Protein AF-A0A4Y8C787-F1 (afdb_monomer_lite)

Radius of gyration: 22.31 Å; chains: 1; bounding box: 63×36×47 Å

Foldseek 3Di:
DDDDPPDDDDDDDPQKAAPDDPPDDDDPPDDGIDRDDDPPPPDPPVVCVVVVVCVVVVDDDPDDDDDDPDDDDDDDDDDPPPDDD

Structure (mmCIF, N/CA/C/O backbone):
data_AF-A0A4Y8C787-F1
#
_entry.id   AF-A0A4Y8C787-F1
#
loop_
_atom_site.group_PDB
_atom_site.id
_atom_site.type_symbol
_atom_site.label_atom_id
_atom_site.label_alt_id
_atom_site.label_comp_id
_atom_site.label_asym_id
_atom_site.label_entity_id
_atom_site.label_seq_id
_atom_site.pdbx_PDB_ins_code
_atom_site.Cartn_x
_atom_site.Cartn_y
_atom_site.Cartn_z
_atom_site.occupancy
_atom_site.B_iso_or_equiv
_atom_site.auth_seq_id
_atom_site.auth_comp_id
_atom_site.auth_asym_id
_atom_site.auth_atom_id
_atom_site.pdbx_PDB_model_num
ATOM 1 N N . ALA A 1 1 ? -40.945 6.402 8.907 1.00 38.16 1 ALA A N 1
ATOM 2 C CA . ALA A 1 1 ? -40.013 7.167 8.054 1.00 38.16 1 ALA A CA 1
ATOM 3 C C . ALA A 1 1 ? -38.605 6.998 8.622 1.00 38.16 1 ALA A C 1
ATOM 5 O O . ALA A 1 1 ? -38.324 7.533 9.689 1.00 38.16 1 ALA A O 1
ATOM 6 N N . GLY A 1 2 ? -37.797 6.127 8.009 1.00 44.16 2 GLY A N 1
ATOM 7 C CA . GLY A 1 2 ? -36.495 5.692 8.531 1.00 44.16 2 GLY A CA 1
ATOM 8 C C . GLY A 1 2 ? -35.471 6.823 8.528 1.00 44.16 2 GLY A C 1
ATOM 9 O O . GLY A 1 2 ? -35.284 7.500 7.522 1.00 44.16 2 GLY A O 1
ATOM 10 N N . LYS A 1 3 ? -34.863 7.049 9.689 1.00 50.09 3 LYS A N 1
ATOM 11 C CA . LYS A 1 3 ? -33.875 8.093 9.970 1.00 50.09 3 LYS A CA 1
ATOM 12 C C . LYS A 1 3 ? -32.677 7.911 9.028 1.00 50.09 3 LYS A C 1
ATOM 14 O O . LYS A 1 3 ? -32.100 6.833 8.991 1.00 50.09 3 LYS A O 1
ATOM 19 N N . GLY A 1 4 ? -32.381 8.951 8.251 1.00 48.03 4 GLY A N 1
ATOM 20 C CA . GLY A 1 4 ? -31.490 8.910 7.094 1.00 48.03 4 GLY A CA 1
ATOM 21 C C . GLY A 1 4 ? -30.120 8.299 7.370 1.00 48.03 4 GLY A C 1
ATOM 22 O O . GLY A 1 4 ? -29.407 8.720 8.282 1.00 48.03 4 GLY A O 1
ATOM 23 N N . ASP A 1 5 ? -29.780 7.341 6.519 1.00 63.38 5 ASP A N 1
ATOM 24 C CA . ASP A 1 5 ? -28.480 6.703 6.400 1.00 63.38 5 ASP A CA 1
ATOM 25 C C . ASP A 1 5 ? -27.466 7.754 5.915 1.00 63.38 5 ASP A C 1
ATOM 27 O O . ASP A 1 5 ? -27.331 8.049 4.725 1.00 63.38 5 ASP A O 1
ATOM 31 N N . LYS A 1 6 ? -26.848 8.470 6.859 1.00 70.81 6 LYS A N 1
ATOM 32 C CA . LYS A 1 6 ? -25.854 9.499 6.540 1.00 70.81 6 LYS A CA 1
ATOM 33 C C . LYS A 1 6 ? -24.542 8.803 6.210 1.00 70.81 6 LYS A C 1
ATOM 35 O O . LYS A 1 6 ? -23.794 8.442 7.113 1.00 70.81 6 LYS A O 1
ATOM 40 N N . ALA A 1 7 ? -24.255 8.665 4.920 1.00 78.19 7 ALA A N 1
ATOM 41 C CA . ALA A 1 7 ? -22.968 8.179 4.443 1.00 78.19 7 ALA A CA 1
ATOM 42 C C . ALA A 1 7 ? -21.831 9.075 4.968 1.00 78.19 7 ALA A C 1
ATOM 44 O O . ALA A 1 7 ? -21.717 10.247 4.594 1.00 78.19 7 ALA A O 1
ATOM 45 N N . VAL A 1 8 ? -20.993 8.522 5.844 1.00 85.38 8 VAL A N 1
ATOM 46 C CA . VAL A 1 8 ? -19.783 9.182 6.343 1.00 85.38 8 VAL A CA 1
ATOM 47 C C . VAL A 1 8 ? -18.634 8.852 5.398 1.00 85.38 8 VAL A C 1
ATOM 49 O O . VAL A 1 8 ? -18.434 7.698 5.029 1.00 85.38 8 VAL A O 1
ATOM 52 N N . ARG A 1 9 ? -17.875 9.870 4.989 1.00 88.81 9 ARG A N 1
ATOM 53 C CA . ARG A 1 9 ? -16.700 9.706 4.128 1.00 88.81 9 ARG A CA 1
ATOM 54 C C . ARG A 1 9 ? -15.441 10.048 4.910 1.00 88.81 9 ARG A C 1
ATOM 56 O O . ARG A 1 9 ? -15.323 11.156 5.425 1.00 88.81 9 ARG A O 1
ATOM 63 N N . TYR A 1 10 ? -14.497 9.114 4.941 1.00 88.69 10 TYR A N 1
ATOM 64 C CA . TYR A 1 10 ? -13.167 9.305 5.513 1.00 88.69 10 TYR A CA 1
ATOM 65 C C . TYR A 1 10 ? -12.150 9.379 4.377 1.00 88.69 10 TYR A C 1
ATOM 67 O O . TYR A 1 10 ? -12.018 8.435 3.601 1.00 88.69 10 TYR A O 1
ATOM 75 N N . GLN A 1 11 ? -11.444 10.502 4.256 1.00 90.38 11 GLN A N 1
ATOM 76 C CA . GLN A 1 11 ? -10.302 10.589 3.350 1.00 90.38 11 GLN A CA 1
ATOM 77 C C . GLN A 1 11 ? -9.099 9.901 3.995 1.00 90.38 11 GLN A C 1
ATOM 79 O O . GLN A 1 11 ? -8.820 10.112 5.175 1.00 90.38 11 GLN A O 1
ATOM 84 N N . LEU A 1 12 ? -8.408 9.065 3.224 1.00 90.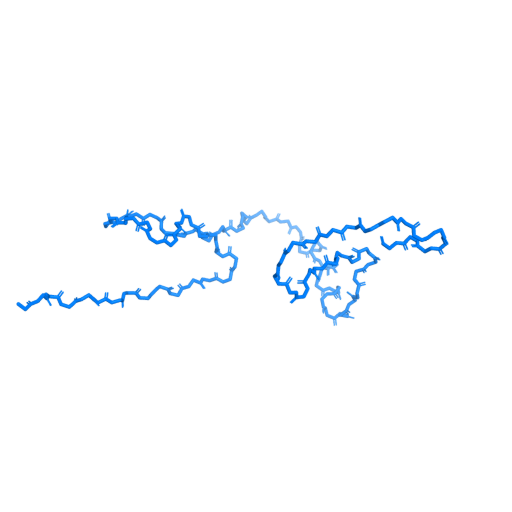69 12 LEU A N 1
ATOM 85 C CA . LEU A 1 12 ? -7.239 8.320 3.675 1.00 90.69 12 LEU A CA 1
ATOM 86 C C . LEU A 1 12 ? -5.994 8.824 2.951 1.00 90.69 12 LEU A C 1
ATOM 88 O O . LEU A 1 12 ? -6.027 9.092 1.751 1.00 90.69 12 LEU A O 1
ATOM 92 N N . GLU A 1 13 ? -4.886 8.897 3.680 1.00 89.81 13 GLU A N 1
ATOM 93 C CA . GLU A 1 13 ? -3.583 9.211 3.103 1.00 89.81 13 GLU A CA 1
ATOM 94 C C . GLU A 1 13 ? -3.102 8.078 2.180 1.00 89.81 13 GLU A C 1
ATOM 96 O O . GLU A 1 13 ? -3.411 6.899 2.426 1.00 89.81 13 GLU A O 1
ATOM 101 N N . PRO A 1 14 ? -2.284 8.379 1.157 1.00 86.88 14 PRO A N 1
ATOM 102 C CA . PRO A 1 14 ? -1.617 7.353 0.368 1.00 86.88 14 PRO A CA 1
ATOM 103 C C . PRO A 1 14 ? -0.850 6.369 1.262 1.00 86.88 14 PRO A C 1
ATOM 105 O O . PRO A 1 14 ? -0.245 6.755 2.261 1.00 86.88 14 PRO A O 1
ATOM 108 N N . LYS A 1 15 ? -0.827 5.087 0.870 1.00 86.06 15 LYS A N 1
ATOM 109 C CA . LYS A 1 15 ? -0.215 3.969 1.626 1.00 86.06 15 LYS A CA 1
ATOM 110 C C . LYS A 1 15 ? -0.935 3.591 2.927 1.00 86.06 15 LYS A C 1
ATOM 112 O O . LYS A 1 15 ? -0.386 2.829 3.723 1.00 86.06 15 LYS A O 1
ATOM 117 N N . THR A 1 16 ? -2.147 4.087 3.153 1.00 91.75 16 THR A N 1
ATOM 118 C CA . THR A 1 16 ? -3.001 3.578 4.231 1.00 91.75 16 THR A CA 1
ATOM 119 C C . THR A 1 16 ? -3.477 2.165 3.898 1.00 91.75 16 THR A C 1
ATOM 121 O O . THR A 1 16 ? -3.956 1.912 2.795 1.00 91.75 16 THR A O 1
ATOM 124 N N . VAL A 1 17 ? -3.346 1.245 4.853 1.00 90.75 17 VAL A N 1
ATOM 125 C CA . VAL A 1 17 ? -3.868 -0.122 4.735 1.00 90.75 17 VAL A CA 1
ATOM 126 C C . VAL A 1 17 ? -5.281 -0.149 5.308 1.00 90.75 17 VAL A C 1
ATOM 128 O O . VAL A 1 17 ? -5.494 0.315 6.430 1.00 90.75 17 VAL A O 1
ATOM 131 N N . ILE A 1 18 ? -6.234 -0.669 4.537 1.00 92.94 18 ILE A N 1
ATOM 132 C CA . ILE A 1 18 ? -7.634 -0.833 4.946 1.00 92.94 18 ILE A CA 1
ATOM 133 C C . ILE A 1 18 ? -7.778 -2.187 5.655 1.00 92.94 18 ILE A C 1
ATOM 135 O O . ILE A 1 18 ? -7.243 -3.185 5.176 1.00 92.94 18 ILE A O 1
ATOM 139 N N . PHE A 1 19 ? -8.467 -2.207 6.798 1.00 91.81 19 PHE A N 1
ATOM 140 C CA . PHE A 1 19 ? -8.654 -3.398 7.645 1.00 91.81 19 PHE A CA 1
ATOM 141 C C . PHE A 1 19 ? -10.084 -3.946 7.623 1.00 91.81 19 PHE A C 1
ATOM 143 O O . PHE A 1 19 ? -10.363 -4.928 8.301 1.00 91.81 19 PHE A O 1
ATOM 150 N N . VAL A 1 20 ? -10.973 -3.317 6.858 1.00 91.88 20 VAL A N 1
ATOM 151 C CA . VAL A 1 20 ? -12.385 -3.687 6.737 1.00 91.88 20 VAL A CA 1
ATOM 152 C C . VAL A 1 20 ? -12.727 -4.029 5.293 1.00 91.88 20 VAL A C 1
ATOM 154 O O . VAL A 1 20 ? -12.123 -3.499 4.354 1.00 91.88 20 VAL A O 1
ATOM 157 N N . HIS A 1 21 ? -13.703 -4.907 5.119 1.00 92.88 21 HIS A N 1
ATOM 158 C CA . HIS A 1 21 ? -14.259 -5.295 3.833 1.00 92.88 21 HIS A CA 1
ATOM 159 C C . HIS A 1 21 ? -15.617 -4.628 3.592 1.00 92.88 21 HIS A C 1
ATOM 161 O O . HIS A 1 21 ? -16.258 -4.098 4.501 1.00 92.88 21 HIS A O 1
ATOM 167 N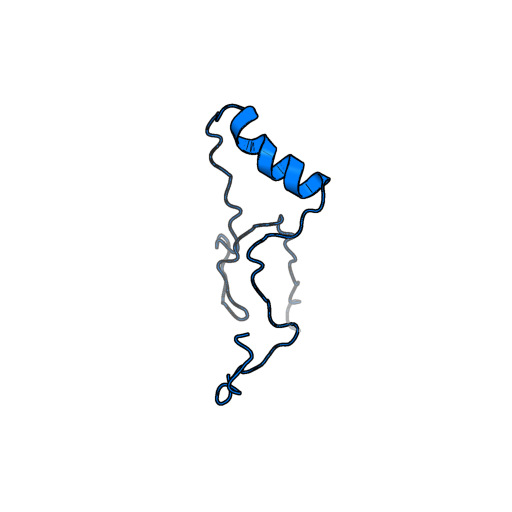 N . ASP A 1 22 ? -16.048 -4.627 2.332 1.00 88.38 22 ASP A N 1
ATOM 168 C CA . ASP A 1 22 ? -17.376 -4.135 1.977 1.00 88.38 22 ASP A CA 1
ATOM 169 C C . ASP A 1 22 ? -18.463 -5.015 2.614 1.00 88.38 22 ASP A C 1
ATOM 171 O O . ASP A 1 22 ? -18.393 -6.243 2.564 1.00 88.38 22 ASP A O 1
ATOM 175 N N . GLY A 1 23 ? -19.458 -4.378 3.233 1.00 89.25 23 GLY A N 1
ATOM 176 C CA . GLY A 1 23 ? -20.528 -5.056 3.972 1.00 89.25 23 GLY A CA 1
ATOM 177 C C . GLY A 1 23 ? -20.213 -5.410 5.433 1.00 89.25 23 GLY A C 1
ATOM 178 O O . GLY A 1 23 ? -21.102 -5.914 6.127 1.00 89.25 23 GLY A O 1
ATOM 179 N N . ASP A 1 24 ? -19.007 -5.119 5.931 1.00 90.25 24 ASP A N 1
ATOM 180 C CA . ASP A 1 24 ? -18.669 -5.352 7.337 1.00 90.25 24 ASP A CA 1
ATOM 181 C C . ASP A 1 24 ? -19.503 -4.465 8.275 1.00 90.25 24 ASP A C 1
ATOM 183 O O . ASP A 1 24 ? -19.690 -3.263 8.065 1.00 90.25 24 ASP A O 1
ATOM 187 N N . LYS A 1 25 ? -19.997 -5.064 9.365 1.00 90.38 25 LYS A N 1
ATOM 188 C CA . LYS A 1 25 ? -20.680 -4.328 10.434 1.00 90.38 25 LYS A CA 1
ATOM 189 C C . LYS A 1 25 ? -19.638 -3.699 11.350 1.00 90.38 25 LYS A C 1
ATOM 191 O O . LYS A 1 25 ? -18.985 -4.413 12.103 1.00 90.38 25 LYS A O 1
ATOM 196 N N . ILE A 1 26 ? -19.534 -2.376 11.309 1.00 90.00 26 ILE A N 1
ATOM 197 C CA . ILE A 1 26 ? -18.621 -1.598 12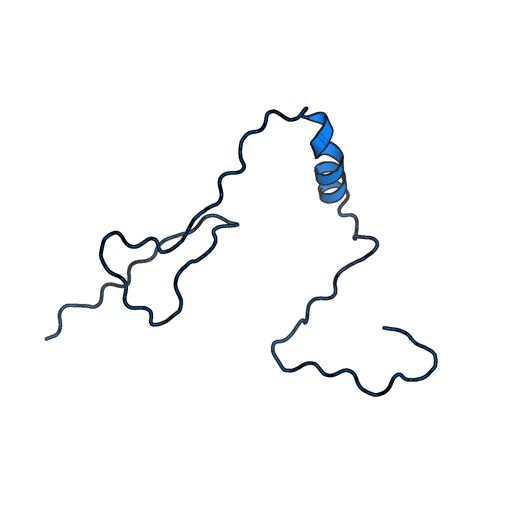.152 1.00 90.00 26 ILE A CA 1
ATOM 198 C C . ILE A 1 26 ? -19.371 -0.922 13.303 1.00 90.00 26 ILE A C 1
ATOM 200 O O . ILE A 1 26 ? -20.522 -0.497 13.159 1.00 90.00 26 ILE A O 1
ATOM 204 N N . ALA A 1 27 ? -18.709 -0.806 14.446 1.00 90.38 27 ALA A N 1
ATOM 205 C CA . ALA A 1 27 ? -19.175 -0.073 15.610 1.00 90.38 27 ALA A CA 1
ATOM 206 C C . ALA A 1 27 ? -18.359 1.211 15.820 1.00 90.38 27 ALA A C 1
ATOM 208 O O . ALA A 1 27 ? -17.323 1.461 15.198 1.00 90.38 27 ALA A O 1
ATOM 209 N N . GLN A 1 28 ? -18.838 2.064 16.724 1.00 88.31 28 GLN A N 1
ATOM 210 C CA . GLN A 1 28 ? -18.069 3.227 17.145 1.00 88.31 28 GLN A CA 1
ATOM 211 C C . GLN A 1 28 ? -16.757 2.771 17.802 1.00 88.31 28 GLN A C 1
ATOM 213 O O . GLN A 1 28 ? -16.779 1.908 18.673 1.00 88.31 28 GLN A O 1
ATOM 218 N N . ALA A 1 29 ? -15.653 3.421 17.420 1.00 89.31 29 ALA A N 1
ATOM 219 C CA . ALA A 1 29 ? -14.274 3.137 17.839 1.00 89.31 29 ALA A CA 1
ATOM 220 C C . ALA A 1 29 ? -13.561 1.969 17.128 1.00 89.31 29 ALA A C 1
ATOM 222 O O . ALA A 1 29 ? -12.400 1.705 17.446 1.00 89.31 29 ALA A O 1
ATOM 223 N N . ASP A 1 30 ? -14.175 1.350 16.117 1.00 90.44 30 ASP A N 1
ATOM 224 C CA . ASP A 1 30 ? -13.472 0.371 15.287 1.00 90.44 30 ASP A CA 1
ATOM 225 C C . ASP A 1 30 ? -12.394 1.019 14.407 1.00 90.44 30 ASP A C 1
ATOM 227 O O . ASP A 1 30 ? -12.532 2.133 13.889 1.00 90.44 30 ASP A O 1
ATOM 231 N N . ILE A 1 31 ? -11.292 0.292 14.218 1.00 90.12 31 ILE A N 1
ATOM 232 C CA . ILE A 1 31 ? -10.177 0.722 13.375 1.00 90.12 31 ILE A CA 1
ATOM 233 C C . ILE A 1 31 ? -10.464 0.296 11.936 1.00 90.12 31 ILE A C 1
ATOM 235 O O . ILE A 1 31 ? -10.277 -0.860 11.571 1.00 90.12 31 ILE A O 1
ATOM 239 N N . LEU A 1 32 ? -10.866 1.254 11.102 1.00 91.56 32 LEU A N 1
ATOM 240 C CA . LEU A 1 32 ? -11.164 1.001 9.687 1.00 91.56 32 LEU A CA 1
ATOM 241 C C . LEU A 1 32 ? -9.897 0.875 8.830 1.00 91.56 32 LEU A C 1
ATOM 243 O O . LEU A 1 32 ? -9.841 0.108 7.869 1.00 91.56 32 LEU A O 1
ATOM 247 N N . ALA A 1 33 ? -8.871 1.661 9.154 1.00 92.44 33 ALA A N 1
ATOM 248 C CA . ALA A 1 33 ? -7.659 1.774 8.360 1.00 92.44 33 ALA A CA 1
ATOM 249 C C . ALA A 1 33 ? -6.468 2.211 9.231 1.00 92.44 33 ALA A C 1
ATOM 251 O O . ALA A 1 33 ? -6.645 2.916 10.228 1.00 92.44 33 ALA A O 1
ATOM 252 N N . LYS A 1 34 ? -5.243 1.828 8.853 1.00 90.38 34 LYS A N 1
ATOM 253 C CA . LYS A 1 34 ? -4.007 2.250 9.533 1.00 90.38 34 LYS A CA 1
ATOM 254 C C . LYS A 1 34 ? -2.984 2.730 8.520 1.00 90.38 34 LYS A C 1
ATOM 256 O O . LYS A 1 34 ? -2.596 1.999 7.610 1.00 90.38 34 LYS A O 1
ATOM 261 N N . THR A 1 35 ? -2.489 3.943 8.724 1.00 89.44 35 THR A N 1
ATOM 262 C CA . THR A 1 35 ? -1.347 4.464 7.975 1.00 89.44 35 THR A CA 1
ATOM 263 C C . THR A 1 35 ? -0.067 4.059 8.709 1.00 89.44 35 THR A C 1
ATOM 265 O O . THR A 1 35 ? 0.154 4.500 9.843 1.00 89.44 35 THR A O 1
ATOM 268 N N . PRO A 1 36 ? 0.782 3.195 8.127 1.00 83.00 36 PRO A N 1
ATOM 269 C CA . PRO A 1 36 ? 2.045 2.836 8.747 1.00 83.00 36 PRO A CA 1
ATOM 270 C C . PRO A 1 36 ? 2.945 4.074 8.778 1.00 83.00 36 PRO A C 1
ATOM 272 O O . PRO A 1 36 ? 3.390 4.567 7.743 1.00 83.00 36 PRO A O 1
ATOM 275 N N . LYS A 1 37 ? 3.235 4.587 9.977 1.00 78.56 37 LYS A N 1
ATOM 276 C CA . LYS A 1 37 ? 4.299 5.578 10.139 1.00 78.56 37 LYS A CA 1
ATOM 277 C C . LYS A 1 37 ? 5.620 4.858 9.912 1.00 78.56 37 LYS A C 1
ATOM 279 O O . LYS A 1 37 ? 5.927 3.899 10.620 1.00 78.56 37 LYS A O 1
ATOM 284 N N . ALA A 1 38 ? 6.391 5.306 8.923 1.00 69.44 38 ALA A N 1
ATOM 285 C CA . ALA A 1 38 ? 7.771 4.870 8.795 1.00 69.44 38 ALA A CA 1
ATOM 286 C C . ALA A 1 38 ? 8.461 5.151 10.135 1.00 69.44 38 ALA A C 1
ATOM 288 O O . ALA A 1 38 ? 8.433 6.285 10.617 1.00 69.44 38 ALA A O 1
ATOM 289 N N . ALA A 1 39 ? 9.024 4.120 10.769 1.00 63.81 39 ALA A N 1
ATOM 290 C CA . ALA A 1 39 ? 9.858 4.334 11.937 1.00 63.81 39 ALA A CA 1
ATOM 291 C C . ALA A 1 39 ? 10.984 5.268 11.491 1.00 63.81 39 ALA A C 1
ATOM 293 O O . ALA A 1 39 ? 11.753 4.904 10.599 1.00 63.81 39 ALA A O 1
ATOM 294 N N . ALA A 1 40 ? 11.039 6.471 12.063 1.00 60.28 40 ALA A N 1
ATOM 295 C CA . ALA A 1 40 ? 12.099 7.436 11.820 1.00 60.28 40 ALA A CA 1
ATOM 296 C C . ALA A 1 40 ? 13.401 6.886 12.415 1.00 60.28 40 ALA A C 1
ATOM 298 O O . ALA A 1 40 ? 13.868 7.303 13.469 1.00 60.28 40 ALA A O 1
ATOM 299 N N . LYS A 1 41 ? 13.972 5.872 11.768 1.00 59.41 41 LYS A N 1
ATOM 300 C CA . LYS A 1 41 ? 15.361 5.505 11.974 1.00 59.41 41 LYS A CA 1
ATOM 301 C C . LYS A 1 41 ? 16.138 6.578 11.236 1.00 59.41 41 LYS A C 1
ATOM 303 O O . LYS A 1 41 ? 16.040 6.647 10.014 1.00 59.41 41 LYS A O 1
ATOM 308 N N . SER A 1 42 ? 16.841 7.427 11.984 1.00 59.28 42 SER A N 1
ATOM 309 C CA . SER A 1 42 ? 17.854 8.331 11.442 1.00 59.28 42 SER A CA 1
ATOM 310 C C . SER A 1 42 ? 18.907 7.469 10.748 1.00 59.28 42 SER A C 1
ATOM 312 O O . SER A 1 42 ? 19.845 6.969 11.363 1.00 59.28 42 SER A O 1
ATOM 314 N N . LYS A 1 43 ? 18.649 7.148 9.484 1.00 59.69 43 LYS A N 1
ATOM 315 C CA . LYS A 1 43 ? 19.606 6.540 8.580 1.00 59.69 43 LYS A CA 1
ATOM 316 C C . LYS A 1 43 ? 20.109 7.690 7.738 1.00 59.69 43 LYS A C 1
ATOM 318 O O . LYS A 1 43 ? 19.305 8.442 7.194 1.00 59.69 43 LYS A O 1
ATOM 323 N N . ASP A 1 44 ? 21.427 7.807 7.719 1.00 60.88 44 ASP A N 1
ATOM 324 C CA . ASP A 1 44 ? 22.214 8.711 6.898 1.00 60.88 4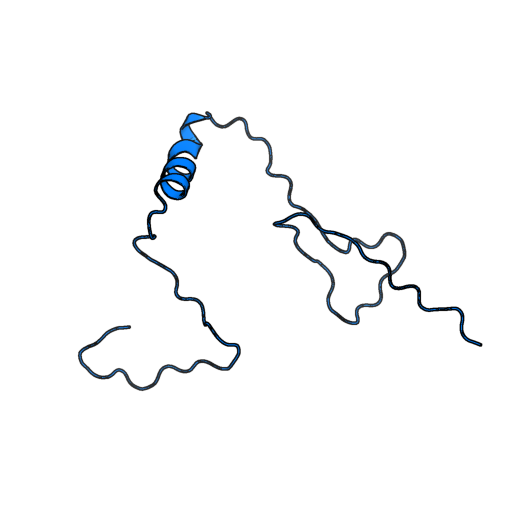4 ASP A CA 1
ATOM 325 C C . ASP A 1 44 ? 21.473 9.091 5.599 1.00 60.88 44 ASP A C 1
ATOM 327 O O . ASP A 1 44 ? 21.066 8.208 4.836 1.00 60.88 44 ASP A O 1
ATOM 331 N N . ILE A 1 45 ? 21.237 10.392 5.378 1.00 59.78 45 ILE A N 1
ATOM 332 C CA . ILE A 1 45 ? 20.477 10.953 4.235 1.00 59.78 45 ILE A CA 1
ATOM 333 C C . ILE A 1 45 ? 21.004 10.460 2.877 1.00 59.78 45 ILE A C 1
ATOM 335 O O . ILE A 1 45 ? 20.273 10.412 1.887 1.00 59.78 45 ILE A O 1
ATOM 339 N N . THR A 1 46 ? 22.262 10.032 2.845 1.00 56.66 46 THR A N 1
ATOM 340 C CA . THR A 1 46 ? 22.950 9.450 1.690 1.00 56.66 46 THR A CA 1
ATOM 341 C C . THR A 1 46 ? 22.456 8.043 1.324 1.00 56.66 46 THR A C 1
ATOM 343 O O . THR A 1 46 ? 22.566 7.639 0.168 1.00 56.66 46 THR A O 1
ATOM 346 N N . GLY A 1 47 ? 21.837 7.306 2.253 1.00 63.84 47 GLY A N 1
ATOM 347 C CA . GLY A 1 47 ? 21.355 5.938 2.025 1.00 63.84 47 GLY A CA 1
ATOM 348 C C . GLY A 1 47 ? 20.093 5.832 1.159 1.00 63.84 47 GL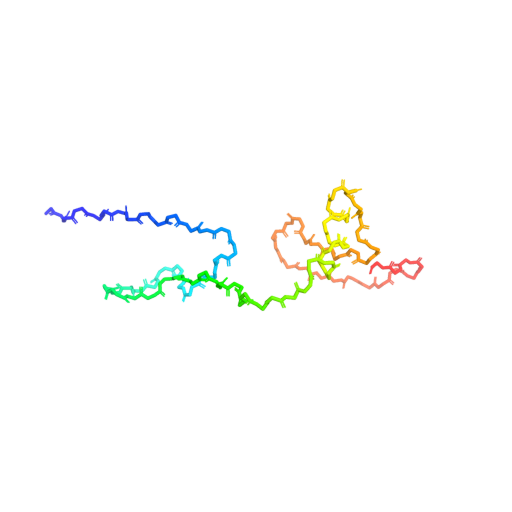Y A C 1
ATOM 349 O O . GLY A 1 47 ? 19.766 4.741 0.692 1.00 63.84 47 GLY A O 1
ATOM 350 N N . GLY A 1 48 ? 19.378 6.943 0.943 1.00 66.12 48 GLY A N 1
ATOM 351 C CA . GLY A 1 48 ? 18.130 6.998 0.166 1.00 66.12 48 GLY A CA 1
ATOM 352 C C . GLY A 1 48 ? 18.244 7.663 -1.211 1.00 66.12 48 GLY A C 1
ATOM 353 O O . GLY A 1 48 ? 17.294 7.602 -1.993 1.00 66.12 48 GLY A O 1
ATOM 354 N N . LEU A 1 49 ? 19.390 8.278 -1.526 1.00 75.56 49 LEU A N 1
ATOM 355 C CA . LEU A 1 49 ? 19.596 9.045 -2.759 1.00 75.56 49 LEU A CA 1
ATOM 356 C C . LEU A 1 49 ? 19.372 8.244 -4.056 1.00 75.56 49 LEU A C 1
ATOM 358 O O . LEU A 1 49 ? 18.737 8.788 -4.958 1.00 75.56 49 LEU A O 1
ATOM 362 N N . PRO A 1 50 ? 19.780 6.958 -4.165 1.00 76.00 50 PRO A N 1
ATOM 363 C CA . PRO A 1 50 ? 19.585 6.184 -5.391 1.00 76.00 50 PRO A CA 1
ATOM 364 C C . PRO A 1 50 ? 18.123 6.115 -5.831 1.00 76.00 50 PRO A C 1
ATOM 366 O O . PRO A 1 50 ? 17.833 6.224 -7.018 1.00 76.00 50 PRO A O 1
ATOM 369 N N . ARG A 1 51 ? 17.183 6.012 -4.879 1.00 77.94 51 ARG A N 1
ATOM 370 C CA . ARG A 1 51 ? 15.755 5.954 -5.204 1.00 77.94 51 ARG A CA 1
ATOM 371 C C . ARG A 1 51 ? 15.232 7.291 -5.716 1.00 77.94 51 ARG A C 1
ATOM 373 O O . ARG A 1 51 ? 14.382 7.316 -6.597 1.00 77.94 51 ARG A O 1
ATOM 380 N N . VAL A 1 52 ? 15.740 8.391 -5.167 1.00 82.31 52 VAL A N 1
ATOM 381 C CA . VAL A 1 52 ? 15.413 9.742 -5.628 1.00 82.31 52 VAL A CA 1
ATOM 382 C C . VAL A 1 52 ? 15.961 9.938 -7.041 1.00 82.31 52 VAL A C 1
ATOM 384 O O . VAL A 1 52 ? 15.192 10.287 -7.929 1.00 82.31 52 VAL A O 1
ATOM 387 N N . SER A 1 53 ? 17.234 9.613 -7.286 1.00 81.88 53 SER A N 1
ATOM 388 C CA . SER A 1 53 ? 17.840 9.669 -8.623 1.00 81.88 53 SER A CA 1
ATOM 389 C C . SER A 1 53 ? 17.088 8.808 -9.644 1.00 81.88 53 SER A C 1
ATOM 391 O O . SER A 1 53 ? 16.787 9.288 -10.729 1.00 81.88 53 SER A O 1
ATOM 393 N N . GLU A 1 54 ? 16.701 7.575 -9.299 1.00 80.44 54 GLU A N 1
ATOM 394 C CA . GLU A 1 54 ? 15.883 6.713 -10.169 1.00 80.44 54 GLU A CA 1
ATOM 395 C C . GLU A 1 54 ? 14.542 7.352 -10.557 1.00 80.44 54 GLU A C 1
ATOM 397 O O . GLU A 1 54 ? 14.137 7.269 -11.720 1.00 80.44 54 GLU A O 1
ATOM 402 N N . LEU A 1 55 ? 13.857 7.972 -9.588 1.00 82.56 55 LEU A N 1
ATOM 403 C CA . LEU A 1 55 ? 12.567 8.633 -9.798 1.00 82.56 55 LEU A CA 1
ATOM 404 C C . LEU A 1 55 ? 12.713 9.903 -10.646 1.00 82.56 55 LEU A C 1
ATOM 406 O O . LEU A 1 55 ? 11.900 10.121 -11.541 1.00 82.56 55 LEU A O 1
ATOM 410 N N . PHE A 1 56 ? 13.748 10.712 -10.400 1.00 85.19 56 PHE A N 1
ATOM 411 C CA . PHE A 1 56 ? 14.013 11.941 -11.158 1.00 85.19 56 PHE A CA 1
ATOM 412 C C . PHE A 1 56 ? 14.504 11.669 -12.583 1.00 85.19 56 PHE A C 1
ATOM 414 O O . PHE A 1 56 ? 14.155 12.403 -13.502 1.00 85.19 56 PHE A O 1
ATOM 421 N N . GLU A 1 57 ? 15.269 10.599 -12.789 1.00 85.19 57 GLU A N 1
ATOM 422 C CA . GLU A 1 57 ? 15.729 10.179 -14.117 1.00 85.19 57 GLU A CA 1
ATOM 423 C C . GLU A 1 57 ? 14.690 9.320 -14.867 1.00 85.19 57 GLU A C 1
ATOM 425 O O . GLU A 1 57 ? 14.961 8.869 -15.980 1.00 85.19 57 GLU A O 1
ATOM 430 N N . ALA A 1 58 ? 13.517 9.070 -14.264 1.00 82.69 58 ALA A N 1
ATOM 431 C CA . ALA A 1 58 ? 12.422 8.259 -14.809 1.00 82.69 58 ALA A CA 1
ATOM 432 C C . ALA A 1 58 ? 12.882 6.899 -15.378 1.00 82.69 58 ALA A C 1
ATOM 434 O O . ALA A 1 58 ? 12.375 6.413 -16.397 1.00 82.69 58 ALA A O 1
ATOM 435 N N . ARG A 1 59 ? 13.875 6.270 -14.733 1.00 82.88 59 ARG A N 1
ATOM 436 C CA . ARG A 1 59 ? 14.480 5.032 -15.240 1.00 82.88 59 ARG A CA 1
ATOM 437 C C . ARG A 1 59 ? 13.493 3.873 -15.151 1.00 82.88 59 ARG A C 1
ATOM 439 O O . ARG A 1 59 ? 12.958 3.572 -14.085 1.00 82.88 59 ARG A O 1
ATOM 446 N N . LYS A 1 60 ? 13.310 3.155 -16.265 1.00 81.00 60 LYS A N 1
ATOM 447 C CA . LYS A 1 60 ? 12.569 1.888 -16.261 1.00 81.00 60 LYS A CA 1
ATOM 448 C C . LYS A 1 60 ? 13.366 0.827 -15.486 1.00 81.00 60 LYS A C 1
ATOM 450 O O . LYS A 1 60 ? 14.570 0.689 -15.725 1.00 81.00 60 LYS A O 1
ATOM 455 N N . PRO A 1 61 ? 12.731 0.072 -14.573 1.00 82.75 61 PRO A N 1
ATOM 456 C CA . PRO A 1 61 ? 13.407 -0.990 -13.839 1.00 82.75 61 PRO A CA 1
ATOM 457 C C . PRO A 1 61 ? 13.892 -2.074 -14.806 1.00 82.75 61 PRO A C 1
ATOM 459 O O . PRO A 1 61 ? 13.179 -2.442 -15.737 1.00 82.75 61 PRO A O 1
ATOM 462 N N . LYS A 1 62 ? 15.100 -2.604 -14.570 1.00 83.19 62 LYS A N 1
ATOM 463 C CA . LYS A 1 62 ? 15.694 -3.655 -15.418 1.00 83.19 62 LYS A CA 1
ATOM 464 C C . LYS A 1 62 ? 14.848 -4.933 -15.436 1.00 83.19 62 LYS A C 1
ATOM 466 O O . LYS A 1 62 ? 14.670 -5.525 -16.490 1.00 83.19 62 LYS A O 1
ATOM 471 N N . ASN A 1 63 ? 14.292 -5.300 -14.282 1.00 82.44 63 ASN A N 1
ATOM 472 C CA . ASN A 1 63 ? 13.364 -6.418 -14.123 1.00 82.44 63 ASN A CA 1
ATOM 473 C C . ASN A 1 63 ? 11.979 -5.852 -13.796 1.00 82.44 63 ASN A C 1
ATOM 475 O O . ASN A 1 63 ? 11.599 -5.754 -12.628 1.00 82.44 63 ASN A O 1
ATOM 479 N N . ALA A 1 64 ? 11.264 -5.380 -14.815 1.00 84.38 64 ALA A N 1
ATOM 480 C CA . ALA A 1 64 ? 9.921 -4.844 -14.637 1.00 84.38 64 ALA A CA 1
ATOM 481 C C . ALA A 1 64 ? 8.926 -5.978 -14.349 1.00 84.38 64 ALA A C 1
ATOM 483 O O . ALA A 1 64 ? 8.862 -6.955 -15.091 1.00 84.38 64 ALA A O 1
ATOM 484 N N . ALA A 1 65 ? 8.134 -5.833 -13.287 1.00 86.81 65 ALA A N 1
ATOM 485 C CA . ALA A 1 65 ? 6.988 -6.701 -13.061 1.00 86.81 65 ALA A CA 1
ATOM 486 C C . ALA A 1 65 ? 5.858 -6.302 -14.020 1.00 86.81 65 ALA A C 1
ATOM 488 O O . ALA A 1 65 ? 5.514 -5.122 -14.116 1.00 86.81 65 ALA A O 1
ATOM 489 N N . VAL A 1 66 ? 5.290 -7.282 -14.723 1.00 84.75 66 VAL A N 1
ATOM 490 C CA . VAL A 1 66 ? 4.121 -7.07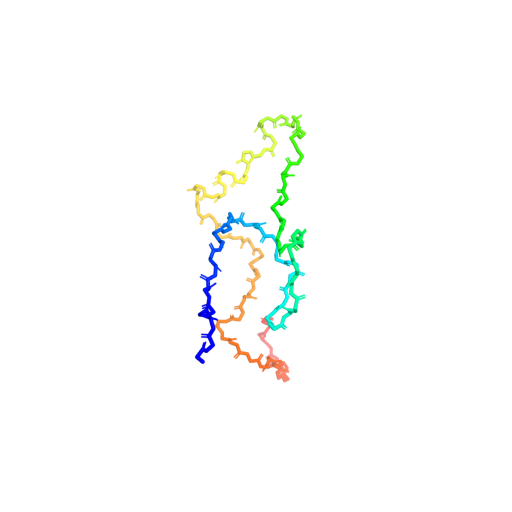6 -15.584 1.00 84.75 66 VAL A CA 1
ATOM 491 C C . VAL A 1 66 ? 2.867 -7.150 -14.718 1.00 84.75 66 VAL A C 1
ATOM 493 O O . VAL A 1 66 ? 2.676 -8.111 -13.976 1.00 84.75 66 VAL A O 1
ATOM 496 N N . ILE A 1 67 ? 2.024 -6.124 -14.809 1.00 89.25 67 ILE A N 1
ATOM 497 C CA . ILE A 1 67 ? 0.715 -6.066 -14.152 1.00 89.25 67 ILE A CA 1
ATOM 498 C C . ILE A 1 67 ? -0.341 -6.305 -15.231 1.00 89.25 67 ILE A C 1
ATOM 500 O O . ILE A 1 67 ? -0.196 -5.817 -16.351 1.00 89.25 67 ILE A O 1
ATOM 504 N N . ALA A 1 68 ? -1.381 -7.075 -14.914 1.00 91.31 68 ALA A N 1
ATOM 505 C CA . ALA A 1 68 ? -2.499 -7.269 -15.826 1.00 91.31 68 ALA A CA 1
ATOM 506 C C . ALA A 1 68 ? -3.244 -5.940 -16.032 1.00 91.31 68 ALA A C 1
ATOM 508 O O . ALA A 1 68 ? -3.598 -5.270 -15.066 1.00 91.31 68 ALA A O 1
ATOM 509 N N . GLU A 1 69 ? -3.472 -5.560 -17.289 1.00 89.25 69 GLU A N 1
ATOM 510 C CA . GLU A 1 69 ? -4.211 -4.335 -17.631 1.00 89.25 69 GLU A CA 1
ATOM 511 C C . GLU A 1 69 ? -5.715 -4.465 -17.372 1.00 89.25 69 GLU A C 1
ATOM 513 O O . GLU A 1 69 ? -6.405 -3.462 -17.210 1.00 89.25 69 GLU A O 1
ATOM 518 N N . ILE A 1 70 ? -6.215 -5.701 -17.354 1.00 90.69 70 ILE A N 1
ATOM 519 C CA . ILE A 1 70 ? -7.628 -6.022 -17.185 1.00 90.69 70 ILE A CA 1
ATOM 520 C C . ILE A 1 70 ? -7.819 -7.048 -16.076 1.00 90.69 70 ILE A C 1
ATOM 522 O O . ILE A 1 70 ? -6.972 -7.917 -15.852 1.00 90.69 70 ILE A O 1
ATOM 526 N N . ASP A 1 71 ? -8.980 -6.973 -15.438 1.00 91.12 71 ASP A N 1
ATOM 527 C CA . ASP A 1 71 ? -9.430 -7.975 -14.485 1.00 91.12 71 ASP A CA 1
ATOM 528 C C . ASP A 1 71 ? -9.847 -9.264 -15.207 1.00 91.12 71 ASP A C 1
ATOM 530 O O . ASP A 1 71 ? -10.421 -9.237 -16.300 1.00 91.12 71 ASP A O 1
ATOM 534 N N . GLY A 1 72 ? -9.583 -10.418 -14.591 1.00 91.19 72 GLY A N 1
ATOM 535 C CA . GLY A 1 72 ? -10.003 -11.709 -15.130 1.00 91.19 72 GLY A CA 1
ATOM 536 C C . GLY A 1 72 ? -9.164 -12.888 -14.652 1.00 91.19 72 GLY A C 1
ATOM 537 O O . GLY A 1 72 ? -8.350 -12.787 -13.737 1.00 91.19 72 GLY A O 1
ATOM 538 N N . VAL A 1 73 ? -9.373 -14.037 -15.296 1.00 90.00 73 VAL A N 1
ATOM 539 C CA . VAL A 1 73 ? -8.618 -15.269 -15.037 1.00 90.00 73 VAL A CA 1
ATOM 540 C C . VAL A 1 73 ? -7.531 -15.419 -16.098 1.00 90.00 73 VAL A C 1
ATOM 542 O O . VAL A 1 73 ? -7.831 -15.622 -17.272 1.00 90.00 73 VAL A O 1
ATOM 545 N N . VAL A 1 74 ? -6.265 -15.352 -15.683 1.00 86.75 74 VAL A N 1
ATOM 546 C CA . VAL A 1 74 ? -5.105 -15.524 -16.571 1.00 86.75 74 VAL A CA 1
ATOM 547 C C . VAL A 1 74 ? -4.719 -17.001 -16.643 1.00 86.75 74 VAL A C 1
ATOM 549 O O . VAL A 1 74 ? -4.640 -17.684 -15.622 1.00 86.75 74 VAL A O 1
ATOM 552 N N . ARG A 1 75 ? -4.458 -17.505 -17.852 1.00 87.62 75 ARG A N 1
ATOM 553 C CA . ARG A 1 75 ? -3.891 -18.841 -18.087 1.00 87.62 75 ARG A CA 1
ATOM 554 C C . ARG A 1 75 ? -2.765 -18.734 -19.108 1.00 87.62 75 ARG A C 1
ATOM 556 O O . ARG A 1 75 ? -2.901 -18.019 -20.096 1.00 87.62 75 ARG A O 1
ATOM 563 N N . PHE A 1 76 ? -1.674 -19.452 -18.868 1.00 83.81 76 PHE A N 1
ATOM 564 C CA . PHE A 1 76 ? -0.604 -19.612 -19.846 1.00 83.81 76 PHE A CA 1
ATOM 565 C C . PHE A 1 76 ? -0.889 -20.861 -20.680 1.00 83.81 76 PHE A C 1
ATOM 567 O O . PHE A 1 76 ? -1.020 -21.954 -20.129 1.00 83.81 76 PHE A O 1
ATOM 574 N N . ASP A 1 77 ? -1.007 -20.697 -21.995 1.00 82.00 77 ASP A N 1
ATOM 575 C CA . ASP A 1 77 ? -1.082 -21.827 -22.921 1.00 82.00 77 ASP A CA 1
ATOM 576 C C . ASP A 1 77 ? 0.288 -22.492 -23.109 1.00 82.00 77 ASP A C 1
ATOM 578 O O . ASP A 1 77 ? 1.315 -22.023 -22.608 1.00 82.00 77 ASP A O 1
ATOM 582 N N . LYS A 1 78 ? 0.307 -23.619 -23.836 1.00 81.88 78 LYS A N 1
ATOM 583 C CA . LYS A 1 78 ? 1.540 -24.356 -24.138 1.00 81.88 78 LYS A CA 1
ATOM 584 C C . LYS A 1 78 ? 2.609 -23.408 -24.703 1.00 81.88 78 LYS A C 1
ATOM 586 O O . LYS A 1 78 ? 2.310 -22.643 -25.623 1.00 81.88 78 LYS A O 1
ATOM 591 N N . PRO A 1 79 ? 3.857 -23.488 -24.207 1.00 71.00 79 PRO A N 1
ATOM 592 C CA . PRO A 1 79 ? 4.918 -22.609 -24.663 1.00 71.00 79 PRO A CA 1
ATOM 593 C C . PRO A 1 79 ? 5.153 -22.837 -26.155 1.00 71.00 79 PRO A C 1
ATOM 595 O O . PRO A 1 79 ? 5.486 -23.945 -26.588 1.00 71.00 79 PRO A O 1
ATOM 598 N N . LEU A 1 80 ? 4.989 -21.784 -26.955 1.00 67.44 80 LEU A N 1
ATOM 599 C CA . LEU A 1 80 ? 5.448 -21.809 -28.333 1.00 67.44 80 LEU A CA 1
ATOM 600 C C . LEU A 1 80 ? 6.978 -21.818 -28.274 1.00 67.44 80 LEU A C 1
ATOM 602 O O . LEU A 1 80 ? 7.602 -20.843 -27.846 1.00 67.44 80 LEU A O 1
ATOM 606 N N . ARG A 1 81 ? 7.577 -22.954 -28.642 1.00 59.47 81 ARG A N 1
ATOM 607 C CA . ARG A 1 81 ? 9.030 -23.128 -28.698 1.00 59.47 81 ARG A CA 1
ATOM 608 C C . ARG A 1 81 ? 9.615 -21.941 -29.473 1.00 59.47 81 ARG A C 1
ATOM 610 O O . ARG A 1 81 ? 9.273 -21.762 -30.640 1.00 59.47 81 ARG A O 1
ATOM 617 N N . SER A 1 82 ? 10.438 -21.150 -28.775 1.00 59.78 82 SER A N 1
ATOM 618 C CA . SER A 1 82 ? 11.251 -20.009 -29.245 1.00 59.78 82 SER A CA 1
ATOM 619 C C . SER A 1 82 ? 10.890 -18.597 -28.755 1.00 59.78 82 SER A C 1
ATOM 621 O O . SER A 1 82 ? 11.601 -17.671 -29.137 1.00 59.78 82 SER A O 1
ATOM 623 N N . LYS A 1 83 ? 9.902 -18.381 -27.873 1.00 59.28 83 LYS A N 1
ATOM 624 C CA . LYS A 1 83 ? 9.822 -17.116 -27.106 1.00 59.28 83 LYS A CA 1
ATOM 625 C C . LYS A 1 83 ? 9.346 -17.354 -25.676 1.00 59.28 83 LYS A C 1
ATOM 627 O O . LYS A 1 83 ? 8.159 -17.542 -25.434 1.00 59.28 83 LYS A O 1
ATOM 632 N N . GLU A 1 84 ? 10.297 -17.338 -24.752 1.00 57.47 84 GLU A N 1
ATOM 633 C CA . GLU A 1 84 ? 10.049 -17.192 -23.318 1.00 57.47 84 GLU A CA 1
ATOM 634 C C . GLU A 1 84 ? 9.433 -15.796 -23.085 1.00 57.47 84 GLU A C 1
ATOM 636 O O . GLU A 1 84 ? 9.919 -14.812 -23.653 1.00 57.47 84 GLU A O 1
ATOM 641 N N . ARG A 1 85 ? 8.302 -15.730 -22.372 1.00 58.66 85 ARG A N 1
ATOM 642 C CA . ARG A 1 85 ? 7.587 -14.492 -22.020 1.00 58.66 85 ARG A CA 1
ATOM 643 C C . ARG A 1 85 ? 7.621 -14.294 -20.518 1.00 58.66 85 ARG A C 1
ATOM 645 O O . ARG A 1 85 ? 7.434 -15.311 -19.818 1.00 58.66 85 ARG A O 1
#

Secondary structure (DSSP, 8-state):
-PPP---------TTPEE---TT----TT---EE--PPP-----GGGGHHHHHHHHTTPPPSSPPP--SS-S---PPSP-TT---

Sequence (85 aa):
AGKGDKAVRYQLEPKTVIFVHDGDKIAQADILAKTPKAAAKSKDITGGLPRVSELFEARKPKNAAVIAEIDGVVRFDKPLRSKER

pLDDT: mean 79.05, std 13.51, range [38.16, 92.94]